Protein 3GWM (pdb70)

Nearest PDB structures (foldseek):
  3gwm-assembly1_A  TM=1.008E+00  e=1.867E-28  Mycolicibacterium smegmatis MC2 155
  3ne3-assembly1_B  TM=9.680E-01  e=8.757E-25  Mycobacterium tuberculosis
  4hc6-assembly1_A  TM=9.261E-01  e=9.312E-22  Mycobacterium tuberculosis H37Rv
  3h7q-assembly1_A  TM=9.761E-01  e=9.903E-19  Mycobacterium tuberculosis
  3hqj-assembly1_A  TM=8.327E-01  e=6.014E-15  Mycobacterium tuberculosis

B-factor: mean 25.94, std 14.24, range [7.07, 106.41]

Sequence (129 aa):
AIVGVGIDLVSIPDFAEQVDRPGTVFAETFTPGERRDAADKSSSAARHLAARWAAKEAVIKAWSSSRFSKRPALPEGIHRDIEVVTDMWGRPKVRLSGEEIAKHLEDVTIHVSLTHEDQTAAAVAIIEEP

InterPro domains:
  IPR002582 Holo-[acyl carrier protein] synthase [MF_00101] (4-129)
  IPR002582 Holo-[acyl carrier protein] synthase [TIGR00516] (2-129)
  IPR004568 Phosphopantetheine-protein transferase domain [TIGR00556] (3-129)
  IPR008278 4'-phosphopantetheinyl transferase domain [PF01648] (5-106)
  IPR037143 4'-phosphopantetheinyl transferase domain superfamily [G3DSA:3.90.470.20] (2-130)
  IPR037143 4'-phosphopantetheinyl transferase domain superfamily [SSF56214] (3-128)

Organism: Mycolicibacterium smegmatis (strain ATCC 700084 / mc(2)155) (NCBI:txid246196)

Solvent-accessible surface area: 7485 Å² total; per-residue (Å²): 85,112,20,6,79,5,120,21,128,16,46,2,41,94,9,5,103,91,0,56,132,135,40,103,54,35,60,50,18,7,74,89,27,55,19,156,86,0,44,76,130,81,27,55,24,0,79,92,15,0,3,34,32,0,0,1,43,0,0,7,96,0,13,48,76,9,142,33,27,154,174,144,75,75,55,150,8,3,33,108,15,0,38,5,34,51,40,198,203,37,141,30,101,40,150,51,53,33,93,9,30,130,113,4,138,120,23,71,27,83,29,63,35,83,62,105,107,112,49,0,19,4,57,0,60,0,69,47,175

CATH classification: 3.90.470.20

Secondary structure (DSSP, 8-state):
-EEEEEEEEEEHHHHHHHHTS--HHHHTTS-HHHHHHHTSTTSHHHHHHHHHHHHHHHHHHHHHTSTT--SSSPPTTHHHHEEEEE-TTS-EEEEE-HHHHHHTTT-EEEEEEEEETTEEEEEEEEE--

Foldseek 3Di:
DWFFKFKFKFFLQVCLCPLQDDDDLSVLADPNVLNVQLVPSVGPSSFLVRQQVQFQVQQVRRCCRGPNNPDNDDDPCSSNQWYWDA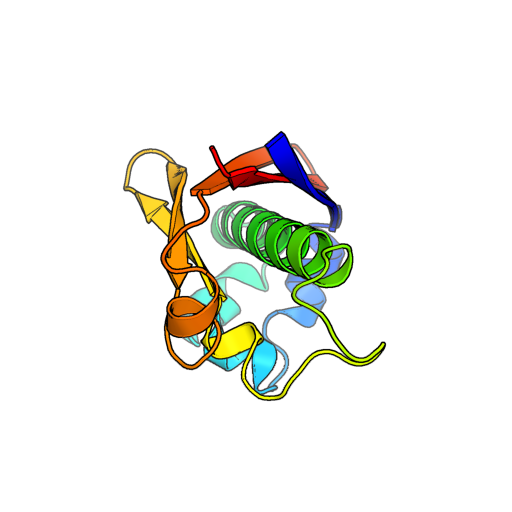DPVSHIDIHGDDPVCVVCVAKDKDKDKDDDDRMIMMMIIIGGD

Structure (mmCIF, N/CA/C/O backbone):
data_3GWM
#
_entry.id   3GWM
#
_cell.length_a   67.450
_cell.length_b   67.450
_cell.length_c   86.060
_cell.angle_alpha   90.000
_cell.angle_beta   90.000
_cell.angle_gamma   120.000
#
_symmetry.space_group_name_H-M   'H 3'
#
loop_
_entity.id
_entity.type
_entity.pdbx_description
1 polymer 'Holo-[acyl-carrier-protein] synthase'
2 non-polymer 'SULFATE ION'
3 water water
#
loop_
_atom_site.group_PDB
_atom_site.id
_atom_site.type_symbol
_atom_site.label_atom_id
_atom_site.label_alt_id
_atom_site.label_comp_id
_atom_site.label_asym_id
_atom_site.label_entity_id
_atom_site.label_seq_id
_atom_site.pdbx_PDB_ins_code
_atom_site.Cartn_x
_atom_site.Cartn_y
_atom_site.Cartn_z
_atom_site.occupancy
_atom_site.B_iso_or_equiv
_atom_site.auth_seq_id
_atom_site.auth_comp_id
_atom_site.auth_asym_id
_atom_site.auth_atom_id
_atom_site.pdbx_PDB_model_num
ATOM 1 N N . ALA A 1 1 ? -2.504 -4.217 20.460 1.00 27.63 2 ALA A N 1
ATOM 2 C CA . ALA A 1 1 ? -1.506 -4.137 19.403 1.00 20.42 2 ALA A CA 1
ATOM 3 C C . ALA A 1 1 ? -2.150 -4.476 18.063 1.00 17.71 2 ALA A C 1
ATOM 4 O O . ALA A 1 1 ? -3.347 -4.726 17.983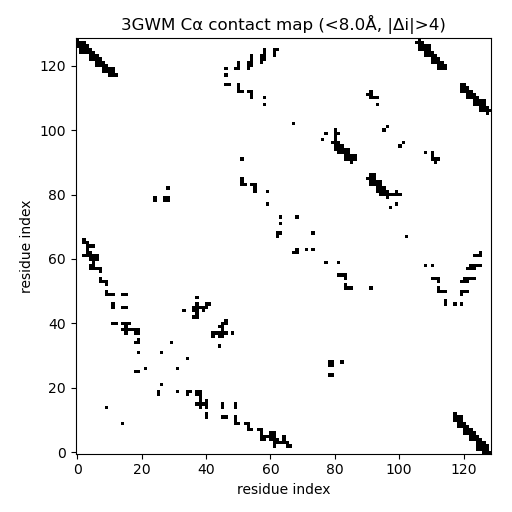 1.00 16.34 2 ALA A O 1
ATOM 10 N N . ILE A 1 2 ? -1.343 -4.507 17.014 1.00 14.36 3 ILE A N 1
ATOM 11 C CA . ILE A 1 2 ? -1.836 -4.903 15.704 1.00 16.36 3 ILE A CA 1
ATOM 12 C C . ILE A 1 2 ? -2.217 -6.383 15.707 1.00 13.69 3 ILE A C 1
ATOM 13 O O . ILE A 1 2 ? -1.500 -7.217 16.250 1.00 17.17 3 ILE A O 1
ATOM 29 N N . VAL A 1 3 ? -3.356 -6.680 15.088 1.00 11.95 4 VAL A N 1
ATOM 30 C CA . VAL A 1 3 ? -3.947 -8.010 15.042 1.00 14.08 4 VAL A CA 1
ATOM 31 C C . VAL A 1 3 ? -3.763 -8.640 13.664 1.00 12.96 4 VAL A C 1
ATOM 32 O O . VAL A 1 3 ? -3.585 -9.851 13.543 1.00 12.98 4 VAL A O 1
ATOM 45 N N . GLY A 1 4 ? -3.831 -7.819 12.622 1.00 12.02 5 GLY A N 1
ATOM 46 C CA . GLY A 1 4 ? -3.624 -8.307 11.268 1.00 12.02 5 GLY A CA 1
ATOM 47 C C . GLY A 1 4 ? -3.427 -7.165 10.292 1.00 12.23 5 GLY A C 1
ATOM 48 O O . GLY A 1 4 ? -3.850 -6.042 10.544 1.00 10.27 5 GLY A O 1
ATOM 52 N N . VAL A 1 5 ? -2.782 -7.449 9.168 1.00 10.90 6 VAL A N 1
ATOM 53 C CA . VAL A 1 5 ? -2.529 -6.416 8.161 1.00 10.83 6 VAL A CA 1
ATOM 54 C C . VAL A 1 5 ? -2.787 -6.997 6.773 1.00 11.05 6 VAL A C 1
ATOM 55 O O . VAL A 1 5 ? -2.462 -8.150 6.509 1.00 12.07 6 VAL A O 1
ATOM 68 N N . GLY A 1 6 ? -3.383 -6.197 5.893 1.00 10.78 7 GLY A N 1
ATOM 69 C CA . GLY A 1 6 ? -3.671 -6.648 4.546 1.00 9.85 7 GLY A CA 1
ATOM 70 C C . GLY A 1 6 ? -3.505 -5.514 3.558 1.00 11.62 7 GLY A C 1
ATOM 71 O O . GLY A 1 6 ? -3.836 -4.375 3.838 1.00 10.65 7 GLY A O 1
ATOM 75 N N . ILE A 1 7 ? -2.978 -5.831 2.386 1.00 9.17 8 ILE A N 1
ATOM 76 C CA . ILE A 1 7 ? -2.917 -4.862 1.304 1.00 9.16 8 ILE A CA 1
ATOM 77 C C . ILE A 1 7 ? -3.456 -5.571 0.078 1.00 9.45 8 ILE A C 1
ATOM 78 O O . ILE A 1 7 ? -3.278 -6.777 -0.057 1.00 11.13 8 ILE A O 1
ATOM 94 N N . ASP A 1 8 ? -4.165 -4.843 -0.776 1.00 9.32 9 ASP A N 1
ATOM 95 C CA . ASP A 1 8 ? -4.724 -5.441 -1.981 1.00 9.90 9 ASP A CA 1
ATOM 96 C C . ASP A 1 8 ? -4.646 -4.458 -3.136 1.00 12.16 9 ASP A C 1
ATOM 97 O O . ASP A 1 8 ? -4.952 -3.261 -2.980 1.00 11.13 9 ASP A O 1
ATOM 106 N N . LEU A 1 9 ? -4.240 -4.990 -4.285 1.00 11.88 10 LEU A N 1
ATOM 107 C CA . LEU A 1 9 ? -4.154 -4.260 -5.534 1.00 13.52 10 LEU A CA 1
ATOM 108 C C . LEU A 1 9 ? -5.165 -4.894 -6.496 1.00 12.87 10 LEU A C 1
ATOM 109 O O . LEU A 1 9 ? -5.256 -6.116 -6.592 1.00 13.50 10 LEU A O 1
ATOM 125 N N . VAL A 1 10 ? -5.927 -4.064 -7.194 1.00 11.83 11 VAL A N 1
ATOM 126 C CA . VAL A 1 10 ? -6.975 -4.547 -8.089 1.00 11.25 11 VAL A CA 1
ATOM 127 C C . VAL A 1 10 ? -6.800 -3.901 -9.460 1.00 13.48 11 VAL A C 1
ATOM 128 O O . VAL A 1 10 ? -6.645 -2.689 -9.566 1.00 12.18 11 VAL A O 1
ATOM 141 N N . SER A 1 11 ? -6.812 -4.718 -10.508 1.00 13.33 12 SER A N 1
ATOM 142 C CA . SER A 1 11 ? -6.840 -4.196 -11.879 1.00 13.68 12 SER A CA 1
ATOM 143 C C . SER A 1 11 ? -8.252 -3.744 -12.204 1.00 12.32 12 SER A C 1
ATOM 144 O O . SER A 1 11 ? -9.169 -4.548 -12.179 1.00 12.08 12 SER A O 1
ATOM 152 N N . ILE A 1 12 ? -8.442 -2.467 -12.517 1.00 12.06 13 ILE A N 1
ATOM 153 C CA . ILE A 1 12 ? -9.789 -1.963 -12.764 1.00 12.95 13 ILE A CA 1
ATOM 154 C C . ILE A 1 12 ? -10.397 -2.604 -14.023 1.00 11.99 13 ILE A C 1
ATOM 155 O O . ILE A 1 12 ? -11.559 -2.993 -14.009 1.00 14.47 13 ILE A O 1
ATOM 171 N N . PRO A 1 13 ? -9.601 -2.757 -15.090 1.00 15.27 14 PRO A N 1
ATOM 172 C CA . PRO A 1 13 ? -10.119 -3.475 -16.270 1.00 16.31 14 PRO A CA 1
ATOM 173 C C . PRO A 1 13 ? -10.480 -4.945 -15.990 1.00 17.06 14 PRO A C 1
ATOM 174 O O . PRO A 1 13 ? -11.506 -5.441 -16.468 1.00 18.22 14 PRO A O 1
ATOM 185 N N . ASP A 1 14 ? -9.643 -5.651 -15.242 1.00 13.35 15 ASP A N 1
ATOM 186 C CA . ASP A 1 14 ? -9.944 -7.044 -14.918 1.00 15.84 15 ASP A CA 1
ATOM 187 C C . ASP A 1 14 ? -11.200 -7.125 -14.054 1.00 16.50 15 ASP A C 1
ATOM 188 O O . ASP A 1 14 ? -12.045 -8.014 -14.228 1.00 16.30 15 ASP A O 1
ATOM 197 N N . PHE A 1 15 ? -11.307 -6.203 -13.103 1.00 12.96 16 PHE A N 1
ATOM 198 C CA . PHE A 1 15 ? -12.452 -6.153 -12.204 1.00 13.35 16 PHE A CA 1
ATOM 199 C C . PHE A 1 15 ? -13.733 -5.949 -13.016 1.00 14.10 16 PHE A C 1
ATOM 200 O O . PHE A 1 15 ? -14.742 -6.630 -12.809 1.00 13.14 16 PHE A O 1
ATOM 217 N N . ALA A 1 16 ? -13.683 -5.021 -13.961 1.00 12.64 17 ALA A N 1
ATOM 218 C CA . ALA A 1 16 ? -14.868 -4.683 -14.738 1.00 16.50 17 ALA A CA 1
ATOM 219 C C . ALA A 1 16 ? -15.340 -5.909 -15.526 1.00 16.35 17 ALA A C 1
ATOM 220 O O . ALA A 1 16 ? -16.538 -6.111 -15.733 1.00 17.22 17 ALA A O 1
ATOM 227 N N . GLU A 1 17 ? -14.391 -6.729 -15.954 1.00 16.16 18 GLU A N 1
ATOM 228 C CA . GLU A 1 17 ? -14.716 -7.922 -16.731 1.00 21.10 18 GLU A CA 1
ATOM 229 C C . GLU A 1 17 ? -15.319 -9.030 -15.857 1.00 21.39 18 GLU A C 1
ATOM 230 O O . GLU A 1 17 ? -16.053 -9.885 -16.351 1.00 23.46 18 GLU A O 1
ATOM 242 N N . GLN A 1 18 ? -15.028 -9.012 -14.560 1.00 15.74 19 GLN A N 1
ATOM 243 C CA . GLN A 1 18 ? -15.491 -10.070 -13.669 1.00 17.02 19 GLN A CA 1
ATOM 244 C C . GLN A 1 18 ? -16.726 -9.694 -12.847 1.00 16.04 19 GLN A C 1
ATOM 245 O O . GLN A 1 18 ? -17.528 -10.557 -12.516 1.00 16.89 19 GLN A O 1
ATOM 259 N N . VAL A 1 19 ? -16.883 -8.406 -12.547 1.00 12.02 20 VAL A N 1
ATOM 260 C CA . VAL A 1 19 ? -17.792 -7.960 -11.496 1.00 14.65 20 VAL A CA 1
ATOM 261 C C . VAL A 1 19 ? -19.258 -8.282 -11.797 1.00 16.24 20 VAL A C 1
ATOM 262 O O . VAL A 1 19 ? -20.029 -8.545 -10.882 1.00 17.19 20 VAL A O 1
ATOM 275 N N . ASP A 1 20 ? -19.640 -8.287 -13.072 1.00 15.62 21 ASP A N 1
ATOM 276 C CA . ASP A 1 20 ? -21.036 -8.552 -13.408 1.00 16.95 21 ASP A CA 1
ATOM 277 C C . ASP A 1 20 ? -21.298 -9.981 -13.895 1.00 20.54 21 ASP A C 1
ATOM 278 O O . ASP A 1 20 ? -22.329 -10.238 -14.512 1.00 23.29 21 ASP A O 1
ATOM 287 N N . ARG A 1 21 ? -20.385 -10.903 -13.629 1.00 15.98 22 ARG A N 1
ATOM 288 C CA . ARG A 1 21 ? -20.642 -12.319 -13.905 1.00 19.12 22 ARG A CA 1
ATOM 289 C C . ARG A 1 21 ? -21.363 -12.908 -12.700 1.00 19.30 22 ARG A C 1
ATOM 290 O O . ARG A 1 21 ? -20.963 -12.669 -11.568 1.00 18.13 22 ARG A O 1
ATOM 311 N N . PRO A 1 22 ? -22.457 -13.647 -12.931 1.00 16.82 23 PRO A N 1
ATOM 312 C CA . PRO A 1 22 ? -23.282 -14.125 -11.809 1.00 18.77 23 PRO A CA 1
ATOM 313 C C . PRO A 1 22 ? -22.507 -14.951 -10.770 1.00 18.88 23 PRO A C 1
ATOM 314 O O . PRO A 1 22 ? -21.720 -15.819 -11.136 1.00 17.12 23 PRO A O 1
ATOM 325 N N . GLY A 1 23 ? -22.723 -14.670 -9.485 1.00 21.22 24 GLY A N 1
ATOM 326 C CA . GLY A 1 23 ? -22.023 -15.382 -8.418 1.00 24.12 24 GLY A CA 1
ATOM 327 C C . GLY A 1 23 ? -22.316 -14.778 -7.056 1.00 29.84 24 GLY A C 1
ATOM 328 O O . GLY A 1 23 ? -22.533 -13.567 -6.952 1.00 25.70 24 GLY A O 1
ATOM 332 N N . THR A 1 24 ? -22.307 -15.606 -6.008 1.00 26.86 25 THR A N 1
ATOM 333 C CA . THR A 1 24 ? -22.792 -15.175 -4.694 1.00 27.09 25 THR A CA 1
ATOM 334 C C . THR A 1 24 ? -21.912 -14.100 -4.055 1.00 30.25 25 THR A C 1
ATOM 335 O O . THR A 1 24 ? -22.430 -13.160 -3.457 1.00 26.66 25 THR A O 1
ATOM 346 N N . VAL A 1 25 ? -20.592 -14.229 -4.177 1.00 27.78 26 VAL A N 1
ATOM 347 C CA . VAL A 1 25 ? -19.691 -13.261 -3.548 1.00 26.57 26 VAL A CA 1
ATOM 348 C C . VAL A 1 25 ? -19.979 -11.834 -4.028 1.00 26.98 26 VAL A C 1
ATOM 349 O O . VAL A 1 25 ? -20.203 -10.948 -3.214 1.00 26.19 26 VAL A O 1
ATOM 362 N N . PHE A 1 26 ? -19.991 -11.607 -5.341 1.00 26.61 27 PHE A N 1
ATOM 363 C CA . PHE A 1 26 ? -20.251 -10.258 -5.854 1.00 26.97 27 PHE A CA 1
ATOM 364 C C . PHE A 1 26 ? -21.691 -9.806 -5.620 1.00 25.70 27 PHE A C 1
ATOM 365 O O . PHE A 1 26 ? -21.942 -8.615 -5.443 1.00 23.82 27 PHE A O 1
ATOM 382 N N . ALA A 1 27 ? -22.633 -10.748 -5.630 1.00 25.26 28 ALA A N 1
ATOM 383 C CA . ALA A 1 27 ? -24.042 -10.429 -5.394 1.00 26.21 28 ALA A CA 1
ATOM 384 C C . ALA A 1 27 ? -24.255 -10.038 -3.940 1.00 27.40 28 ALA A C 1
ATOM 385 O O . ALA A 1 27 ? -25.177 -9.287 -3.617 1.00 27.42 28 ALA A O 1
ATOM 392 N N . GLU A 1 28 ? -23.396 -10.562 -3.069 1.00 26.69 29 GLU A N 1
ATOM 393 C CA . GLU A 1 28 ? -23.449 -10.260 -1.647 1.00 32.32 29 GLU A CA 1
ATOM 394 C C . GLU A 1 28 ? -22.747 -8.944 -1.351 1.00 28.44 29 GLU A C 1
ATOM 395 O O . GLU A 1 28 ? -22.821 -8.442 -0.226 1.00 31.94 29 GLU A O 1
ATOM 407 N N . THR A 1 29 ? -22.058 -8.399 -2.352 1.00 23.51 30 THR A N 1
ATOM 408 C CA . THR A 1 29 ? -21.225 -7.213 -2.153 1.00 21.71 30 THR A CA 1
ATOM 409 C C . THR A 1 29 ? -21.820 -5.967 -2.800 1.00 20.36 30 THR A C 1
ATOM 410 O O . THR A 1 29 ? -21.851 -4.904 -2.192 1.00 21.22 30 THR A O 1
ATOM 421 N N . PHE A 1 30 ? -22.303 -6.106 -4.031 1.00 17.44 31 PHE A N 1
ATOM 422 C CA . PHE A 1 30 ? -22.784 -4.974 -4.805 1.00 17.79 31 PHE A CA 1
ATOM 423 C C . PHE A 1 30 ? -24.160 -5.314 -5.391 1.00 22.19 31 PHE A C 1
ATOM 424 O O . PHE A 1 30 ? -24.521 -6.489 -5.483 1.00 20.47 31 PHE A O 1
ATOM 441 N N . THR A 1 31 ? -24.925 -4.301 -5.784 1.00 18.74 32 THR A N 1
ATOM 442 C CA . THR A 1 31 ? -26.244 -4.544 -6.372 1.00 19.67 32 THR A CA 1
ATOM 443 C C . THR A 1 31 ? -26.115 -4.872 -7.854 1.00 21.05 32 THR A C 1
ATOM 444 O O . THR A 1 31 ? -25.100 -4.563 -8.482 1.00 16.97 32 THR A O 1
ATOM 455 N N . PRO A 1 32 ? -27.153 -5.504 -8.430 1.00 21.23 33 PRO A N 1
ATOM 456 C CA . PRO A 1 32 ? -27.095 -5.781 -9.868 1.00 19.69 33 PRO A CA 1
ATOM 457 C C . PRO A 1 32 ? -26.853 -4.515 -10.693 1.00 17.32 33 PRO A C 1
ATOM 458 O O . PRO A 1 32 ? -26.109 -4.554 -11.662 1.00 18.00 33 PRO A O 1
ATOM 469 N N . GLY A 1 33 ? -27.480 -3.409 -10.308 1.00 17.77 34 GLY A N 1
ATOM 470 C CA . GLY A 1 33 ? -27.302 -2.157 -11.020 1.00 20.99 34 GLY A CA 1
ATOM 471 C C . GLY A 1 33 ? -25.880 -1.629 -10.896 1.00 19.25 34 GLY A C 1
ATOM 472 O O . GLY A 1 33 ? -25.315 -1.128 -11.860 1.00 20.64 34 GLY A O 1
ATOM 476 N N . GLU A 1 34 ? -25.306 -1.739 -9.702 1.00 17.86 35 GLU A N 1
ATOM 477 C CA . GLU A 1 34 ? -23.923 -1.326 -9.473 1.00 18.30 35 GLU A CA 1
ATOM 478 C C . GLU A 1 34 ? -22.965 -2.143 -10.339 1.00 16.59 35 GLU A C 1
ATOM 479 O O . GLU A 1 34 ? -22.008 -1.621 -10.901 1.00 18.09 35 GLU A O 1
ATOM 491 N N . ARG A 1 35 ? -23.234 -3.438 -10.435 1.00 17.69 36 ARG A N 1
ATOM 492 C CA . ARG A 1 35 ? -22.363 -4.337 -11.164 1.00 18.07 36 ARG A CA 1
ATOM 493 C C . ARG A 1 35 ? -22.467 -4.123 -12.671 1.00 17.32 36 ARG A C 1
ATOM 494 O O . ARG A 1 35 ? -21.457 -4.168 -13.364 1.00 15.76 36 ARG A O 1
ATOM 515 N N . ARG A 1 36 ? -23.673 -3.857 -13.176 1.00 18.40 37 ARG A N 1
ATOM 516 C CA . ARG A 1 36 ? -23.836 -3.510 -14.589 1.00 19.12 37 ARG A CA 1
ATOM 517 C C . ARG A 1 36 ? -23.049 -2.257 -14.946 1.00 15.22 37 ARG A C 1
ATOM 518 O O . ARG A 1 36 ? -22.379 -2.194 -15.971 1.00 16.63 37 ARG A O 1
ATOM 539 N N . ASP A 1 37 ? -23.171 -1.243 -14.107 1.00 17.32 38 ASP A N 1
ATOM 540 C CA . ASP A 1 37 ? -22.471 0.016 -14.324 1.00 17.76 38 ASP A CA 1
ATOM 541 C C . ASP A 1 37 ? -20.957 -0.169 -14.311 1.00 16.92 38 ASP A C 1
ATOM 542 O O . ASP A 1 37 ? -20.238 0.412 -15.134 1.00 19.73 38 ASP A O 1
ATOM 551 N N . ALA A 1 38 ? -20.473 -0.987 -13.379 1.00 15.56 39 ALA A N 1
ATOM 552 C CA . ALA A 1 38 ? -19.040 -1.154 -13.185 1.00 14.86 39 ALA A CA 1
ATOM 553 C C . ALA A 1 38 ? -18.427 -2.070 -14.232 1.00 16.59 39 ALA A C 1
ATOM 554 O O . ALA A 1 38 ? -17.209 -2.209 -14.292 1.00 15.30 39 ALA A O 1
ATOM 561 N N . ALA A 1 39 ? -19.260 -2.705 -15.057 1.00 14.88 40 ALA A N 1
ATOM 562 C CA . ALA A 1 39 ? -18.740 -3.606 -16.073 1.00 17.27 40 ALA A CA 1
ATOM 563 C C . ALA A 1 39 ? -18.132 -2.815 -17.227 1.00 21.86 40 ALA A C 1
ATOM 564 O O . ALA A 1 39 ? -17.446 -3.373 -18.091 1.00 21.49 40 ALA A O 1
ATOM 571 N N . ASP A 1 40 ? -18.386 -1.511 -17.232 1.00 18.99 41 ASP A N 1
ATOM 572 C CA . ASP A 1 40 ? -17.759 -0.606 -18.189 1.00 21.93 41 ASP A CA 1
ATOM 573 C C . ASP A 1 40 ? -16.472 -0.066 -17.577 1.00 23.58 41 ASP A C 1
ATOM 574 O O . ASP A 1 40 ? -16.517 0.768 -16.679 1.00 23.31 41 ASP A O 1
ATOM 583 N N . LYS A 1 41 ? -15.332 -0.560 -18.055 1.00 20.34 42 LYS A N 1
ATOM 584 C CA . LYS A 1 41 ? -14.046 -0.309 -17.413 1.00 23.32 42 LYS A CA 1
ATOM 585 C C . LYS A 1 41 ? -13.639 1.162 -17.414 1.00 25.65 42 LYS A C 1
ATOM 586 O O . LYS A 1 41 ? -12.793 1.571 -16.622 1.00 24.07 42 LYS A O 1
ATOM 605 N N . SER A 1 42 ? -14.239 1.953 -18.297 1.00 23.80 43 SER A N 1
ATOM 606 C CA . SER A 1 42 ? -13.910 3.370 -18.404 1.00 25.34 43 SER A CA 1
ATOM 607 C C . SER A 1 42 ? -14.751 4.236 -17.467 1.00 28.34 43 SER A C 1
ATOM 608 O O . SER A 1 42 ? -14.552 5.452 -17.388 1.00 29.60 43 SER A O 1
ATOM 616 N N . SER A 1 43 ? -15.681 3.612 -16.752 1.00 23.41 44 SER A N 1
ATOM 617 C CA . SER A 1 43 ? -16.676 4.356 -15.992 1.00 22.53 44 SER A CA 1
ATOM 618 C C . SER A 1 43 ? -16.208 4.671 -14.574 1.00 26.64 44 SER A C 1
ATOM 619 O O . SER A 1 43 ? -15.355 3.975 -14.009 1.00 22.39 44 SER A O 1
ATOM 627 N N . SER A 1 44 ? -16.780 5.732 -14.015 1.00 23.02 45 SER A N 1
ATOM 628 C CA . SER A 1 44 ? -16.543 6.116 -12.636 1.00 23.96 45 SER A CA 1
ATOM 629 C C . SER A 1 44 ? -16.981 4.984 -11.722 1.00 22.11 45 SER A C 1
ATOM 630 O O . SER A 1 44 ? -16.332 4.698 -10.713 1.00 21.34 45 SER A O 1
ATOM 638 N N . ALA A 1 45 ? -18.077 4.319 -12.087 1.00 19.93 46 ALA A N 1
ATOM 639 C CA . ALA A 1 45 ? -18.569 3.185 -11.316 1.00 19.09 46 ALA A CA 1
ATOM 640 C C . ALA A 1 45 ? -17.504 2.085 -11.211 1.00 18.21 46 ALA A C 1
ATOM 641 O O . ALA A 1 45 ? -17.291 1.516 -10.143 1.00 17.81 46 ALA A O 1
ATOM 648 N N . ALA A 1 46 ? -16.835 1.781 -12.319 1.00 16.05 47 ALA A N 1
ATOM 649 C CA . ALA A 1 46 ? -15.805 0.745 -12.305 1.00 15.69 47 ALA A CA 1
ATOM 650 C C . ALA A 1 46 ? -14.673 1.129 -11.349 1.00 15.67 47 ALA A C 1
ATOM 651 O O . ALA A 1 46 ? -14.222 0.306 -10.550 1.00 14.59 47 ALA A O 1
ATOM 658 N N . ARG A 1 47 ? -14.216 2.375 -11.430 1.00 16.31 48 ARG A N 1
ATOM 659 C CA . ARG A 1 47 ? -13.089 2.829 -10.606 1.00 16.08 48 ARG A CA 1
ATOM 660 C C . ARG A 1 47 ? -13.421 2.805 -9.113 1.00 16.67 48 ARG A C 1
ATOM 661 O O . ARG A 1 47 ? -12.629 2.322 -8.293 1.00 14.76 48 ARG A O 1
ATOM 682 N N . HIS A 1 48 ? -14.600 3.309 -8.764 1.00 15.82 49 HIS A N 1
ATOM 683 C CA . HIS A 1 48 ? -15.007 3.412 -7.375 1.00 17.62 49 HIS A CA 1
ATOM 684 C C . HIS A 1 48 ? -15.384 2.053 -6.770 1.00 17.55 49 HIS A C 1
ATOM 685 O O . HIS A 1 48 ? -15.042 1.762 -5.628 1.00 14.53 49 HIS A O 1
ATOM 699 N N . LEU A 1 49 ? -16.073 1.208 -7.528 1.00 14.63 50 LEU A N 1
ATOM 700 C CA . LEU A 1 49 ? -16.381 -0.125 -7.031 1.00 15.79 50 LEU A CA 1
ATOM 701 C C . LEU A 1 49 ? -15.111 -0.980 -6.910 1.00 12.59 50 LEU A C 1
ATOM 702 O O . LEU A 1 49 ? -15.000 -1.795 -6.003 1.00 11.89 50 LEU A O 1
ATOM 718 N N . ALA A 1 50 ? -14.153 -0.783 -7.810 1.00 11.79 51 ALA A N 1
ATOM 719 C CA . ALA A 1 50 ? -12.895 -1.524 -7.729 1.00 11.75 51 ALA A CA 1
ATOM 720 C C . ALA A 1 50 ? -12.149 -1.177 -6.428 1.00 10.58 51 ALA A C 1
ATOM 721 O O . ALA A 1 50 ? -11.548 -2.046 -5.812 1.00 10.25 51 ALA A O 1
ATOM 728 N N . ALA A 1 51 ? -12.205 0.079 -6.008 1.00 11.83 52 ALA A N 1
ATOM 729 C CA . ALA A 1 51 ? -11.521 0.479 -4.772 1.00 11.12 52 ALA A CA 1
ATOM 730 C C . ALA A 1 51 ? -12.243 -0.082 -3.549 1.00 12.37 52 ALA A C 1
ATOM 731 O O . ALA A 1 51 ? -11.606 -0.481 -2.569 1.00 12.20 52 ALA A O 1
ATOM 738 N N . ARG A 1 52 ? -13.574 -0.123 -3.594 1.00 11.74 53 ARG A N 1
ATOM 739 C CA . ARG A 1 52 ? -14.322 -0.735 -2.503 1.00 10.09 53 ARG A CA 1
ATOM 740 C C . ARG A 1 52 ? -14.010 -2.220 -2.402 1.00 10.80 53 ARG A C 1
ATOM 741 O O . ARG A 1 52 ? -13.938 -2.777 -1.311 1.00 11.25 53 ARG A O 1
ATOM 762 N N . TRP A 1 53 ? -13.827 -2.867 -3.551 1.00 10.72 54 TRP A N 1
ATOM 763 C CA . TRP A 1 53 ? -13.501 -4.279 -3.571 1.00 9.84 54 TRP A CA 1
ATOM 764 C C . TRP A 1 53 ? -12.097 -4.487 -2.988 1.00 11.38 54 TRP A C 1
ATOM 765 O O . TRP A 1 53 ? -11.873 -5.388 -2.180 1.00 10.98 54 TRP A O 1
ATOM 786 N N . ALA A 1 54 ? -11.160 -3.642 -3.396 1.00 10.68 55 ALA A N 1
ATOM 787 C CA . ALA A 1 54 ? -9.796 -3.728 -2.896 1.00 10.31 55 ALA A CA 1
ATOM 788 C C . ALA A 1 54 ? -9.821 -3.609 -1.377 1.00 11.65 55 ALA A C 1
ATOM 789 O O . ALA A 1 54 ? -9.113 -4.332 -0.686 1.00 11.54 55 ALA A O 1
ATOM 796 N N . ALA A 1 55 ? -10.657 -2.710 -0.864 1.00 10.56 56 ALA A N 1
ATOM 797 C CA . ALA A 1 55 ? -10.743 -2.491 0.580 1.00 11.15 56 ALA A CA 1
ATOM 798 C C . ALA A 1 55 ? -11.297 -3.719 1.299 1.00 11.64 56 ALA A C 1
ATOM 799 O O . ALA A 1 55 ? -10.760 -4.136 2.325 1.00 11.66 56 ALA A O 1
ATOM 806 N N . LYS A 1 56 ? -12.375 -4.295 0.763 1.00 10.08 57 LYS A N 1
ATOM 807 C CA . LYS A 1 56 ? -12.964 -5.484 1.346 1.00 11.57 57 LYS A CA 1
ATOM 808 C C . LYS A 1 56 ? -11.958 -6.631 1.326 1.00 11.84 57 LYS A C 1
ATOM 809 O O . LYS A 1 56 ? -11.816 -7.356 2.311 1.00 11.06 57 LYS A O 1
ATOM 828 N N . GLU A 1 57 ? -11.243 -6.779 0.214 1.00 11.21 58 GLU A N 1
ATOM 829 C CA . GLU A 1 57 ? -10.255 -7.850 0.087 1.00 12.39 58 GLU A CA 1
ATOM 830 C C . GLU A 1 57 ? -9.116 -7.640 1.086 1.00 11.83 58 GLU A C 1
ATOM 831 O O . GLU A 1 57 ? -8.610 -8.602 1.676 1.00 13.37 58 GLU A O 1
ATOM 843 N N . ALA A 1 58 ? -8.706 -6.390 1.261 1.00 10.19 59 ALA A N 1
ATOM 844 C CA . ALA A 1 58 ? -7.635 -6.071 2.215 1.00 9.34 59 ALA A CA 1
ATOM 845 C C . ALA A 1 58 ? -8.063 -6.390 3.656 1.00 11.46 59 ALA A C 1
ATOM 846 O O . ALA A 1 58 ? -7.287 -6.947 4.425 1.00 12.10 59 ALA A O 1
ATOM 853 N N . VAL A 1 59 ? -9.298 -6.056 4.019 1.00 10.30 60 VAL A N 1
ATOM 854 C CA . VAL A 1 59 ? -9.810 -6.441 5.341 1.00 9.37 60 VAL A CA 1
ATOM 855 C C . VAL A 1 59 ? -9.835 -7.952 5.515 1.00 11.36 60 VAL A C 1
ATOM 856 O O . VAL A 1 59 ? -9.409 -8.466 6.547 1.00 11.34 60 VAL A O 1
ATOM 869 N N . ILE A 1 60 ? -10.352 -8.671 4.520 1.00 10.24 61 ILE A N 1
ATOM 870 C CA . ILE A 1 60 ? -10.419 -10.128 4.616 1.00 11.45 61 ILE A CA 1
ATOM 871 C C . ILE A 1 60 ? -9.025 -10.735 4.731 1.00 13.25 61 ILE A C 1
ATOM 872 O O . ILE A 1 60 ? -8.814 -11.680 5.491 1.00 14.24 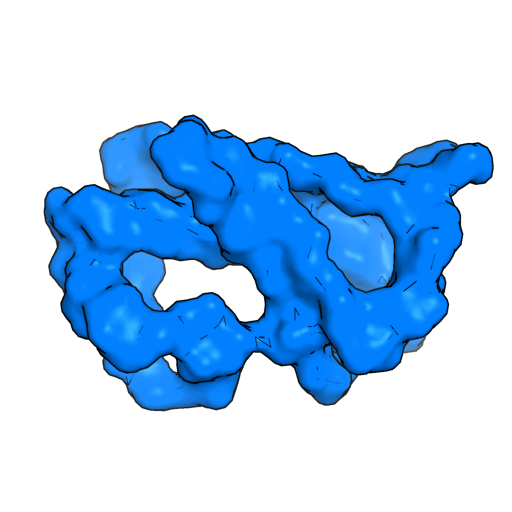61 ILE A O 1
ATOM 888 N N . LYS A 1 61 ? -8.059 -10.175 4.011 1.00 12.96 62 LYS A N 1
ATOM 889 C CA . LYS A 1 61 ? -6.685 -10.666 4.095 1.00 14.32 62 LYS A CA 1
ATOM 890 C C . LYS A 1 61 ? -6.103 -10.403 5.486 1.00 15.02 62 LYS A C 1
ATOM 891 O O . LYS A 1 61 ? -5.418 -11.257 6.063 1.00 16.34 62 LYS A O 1
ATOM 910 N N . ALA A 1 62 ? -6.381 -9.227 6.032 1.00 13.09 63 ALA A N 1
ATOM 911 C CA . ALA A 1 62 ? -5.916 -8.909 7.385 1.00 12.05 63 ALA A CA 1
ATOM 912 C C . ALA A 1 62 ? -6.540 -9.896 8.382 1.00 14.60 63 ALA A C 1
ATOM 913 O O . ALA A 1 62 ? -5.890 -10.343 9.324 1.00 14.72 63 ALA A O 1
ATOM 920 N N . TRP A 1 63 ? -7.803 -10.242 8.161 1.00 11.57 64 TRP A N 1
ATOM 921 C CA . TRP A 1 63 ? -8.499 -11.195 9.030 1.00 12.60 64 TRP A CA 1
ATOM 922 C C . TRP A 1 63 ? -7.924 -12.604 8.874 1.00 16.52 64 TRP A C 1
ATOM 923 O O . TRP A 1 63 ? -7.779 -13.340 9.858 1.00 15.86 64 TRP A O 1
ATOM 944 N N . SER A 1 64 ? -7.588 -12.968 7.639 1.00 15.10 65 SER A N 1
ATOM 945 C CA . SER A 1 64 ? -7.076 -14.305 7.343 1.00 19.12 65 SER A CA 1
ATOM 946 C C . SER A 1 64 ? -5.688 -14.490 7.923 1.00 18.58 65 SER A C 1
ATOM 947 O O . SER A 1 64 ? -5.273 -15.612 8.187 1.00 22.04 65 SER A O 1
ATOM 955 N N . SER A 1 65 ? -4.987 -13.378 8.118 1.00 17.98 66 SER A N 1
ATOM 956 C CA . SER A 1 65 ? -3.630 -13.397 8.649 1.00 24.64 66 SER A CA 1
ATOM 957 C C . SER A 1 65 ? -3.638 -13.410 10.179 1.00 24.91 66 SER A C 1
ATOM 958 O O . SER A 1 65 ? -2.584 -13.560 10.803 1.00 24.06 66 SER A O 1
ATOM 966 N N . SER A 1 66 ? -4.824 -13.268 10.772 1.00 17.12 67 SER A N 1
ATOM 967 C CA . SER A 1 66 ? -4.948 -13.068 12.216 1.00 15.92 67 SER A CA 1
ATOM 968 C C . SER A 1 66 ? -5.279 -14.358 12.957 1.00 17.19 67 SER A C 1
ATOM 969 O O . SER A 1 66 ? -5.589 -15.380 12.359 1.00 18.83 67 SER A O 1
ATOM 977 N N . ARG A 1 67 ? -5.248 -14.287 14.276 1.00 16.47 68 ARG A N 1
ATOM 978 C CA . ARG A 1 67 ? -5.550 -15.450 15.092 1.00 17.41 68 ARG A CA 1
ATOM 979 C C . ARG A 1 67 ? -7.031 -15.825 14.970 1.00 22.88 68 ARG A C 1
ATOM 980 O O . ARG A 1 67 ? -7.438 -16.911 15.372 1.00 24.81 68 ARG A O 1
ATOM 1001 N N . PHE A 1 68 ? -7.840 -14.928 14.417 1.00 20.05 69 PHE A N 1
ATOM 1002 C CA . PHE A 1 68 ? -9.274 -15.182 14.324 1.00 22.63 69 PHE A CA 1
ATOM 1003 C C . PHE A 1 68 ? -9.591 -16.209 13.248 1.00 23.87 69 PHE A C 1
ATOM 1004 O O . PHE A 1 68 ? -10.669 -16.803 13.253 1.00 30.11 69 PHE A O 1
ATOM 1021 N N . SER A 1 69 ? -8.652 -16.424 12.334 1.00 20.75 70 SER A N 1
ATOM 1022 C CA . SER A 1 69 ? -8.818 -17.430 11.294 1.00 27.67 70 SER A CA 1
ATOM 1023 C C . SER A 1 69 ? -8.242 -18.763 11.759 1.00 35.85 70 SER A C 1
ATOM 1024 O O . SER A 1 69 ? -7.037 -18.895 11.984 1.00 32.58 70 SER A O 1
ATOM 1032 N N . LYS A 1 70 ? -9.119 -19.751 11.884 1.00 40.02 71 LYS A N 1
ATOM 1033 C CA . LYS A 1 70 ? -8.752 -21.043 12.443 1.00 48.74 71 LYS A CA 1
ATOM 1034 C C . LYS A 1 70 ? -8.343 -22.046 11.368 1.00 54.67 71 LYS A C 1
ATOM 1035 O O . LYS A 1 70 ? -7.607 -22.993 11.644 1.00 53.41 71 LYS A O 1
ATOM 1054 N N . ARG A 1 71 ? -8.817 -21.833 10.144 1.00 50.29 72 ARG A N 1
ATOM 1055 C CA . ARG A 1 71 ? -8.516 -22.735 9.037 1.00 52.58 72 ARG A CA 1
ATOM 1056 C C . ARG A 1 71 ? -7.972 -21.952 7.851 1.00 53.32 72 ARG A C 1
ATOM 1057 O O . ARG A 1 71 ? -8.228 -20.755 7.727 1.00 45.79 72 ARG A O 1
ATOM 1078 N N . PRO A 1 72 ? -7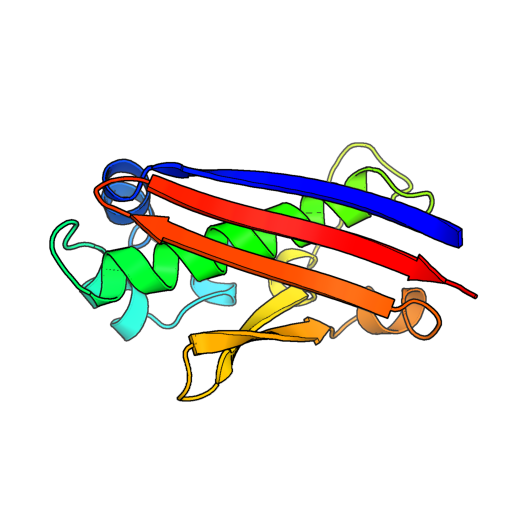.214 -22.626 6.973 1.00 56.67 73 PRO A N 1
ATOM 1079 C CA . PRO A 1 72 ? -6.701 -21.971 5.764 1.00 55.94 73 PRO A CA 1
ATOM 1080 C C . PRO A 1 72 ? -7.830 -21.396 4.913 1.00 49.28 73 PRO A C 1
ATOM 1081 O O . PRO A 1 72 ? -7.734 -20.264 4.440 1.00 48.54 73 PRO A O 1
ATOM 1092 N N . ALA A 1 73 ? -8.895 -22.173 4.739 1.00 46.03 74 ALA A N 1
ATOM 1093 C CA . ALA A 1 73 ? -10.022 -21.762 3.910 1.00 49.64 74 ALA A CA 1
ATOM 1094 C C . ALA A 1 73 ? -10.925 -20.774 4.642 1.00 40.33 74 ALA A C 1
ATOM 1095 O O . ALA A 1 73 ? -11.260 -20.967 5.811 1.00 36.59 74 ALA A O 1
ATOM 1102 N N . LEU A 1 74 ? -11.319 -19.717 3.942 1.00 37.30 75 LEU A N 1
ATOM 1103 C CA . LEU A 1 74 ? -12.217 -18.722 4.509 1.00 34.57 75 LEU A CA 1
ATOM 1104 C C . LEU A 1 74 ? -13.508 -19.374 4.982 1.00 34.72 75 LEU A C 1
ATOM 1105 O O . LEU A 1 74 ? -14.016 -20.291 4.340 1.00 36.49 75 LEU A O 1
ATOM 1121 N N . PRO A 1 75 ? -14.049 -18.895 6.109 1.00 31.42 76 PRO A N 1
ATOM 1122 C CA . PRO A 1 75 ? -15.309 -19.421 6.639 1.00 32.90 76 PRO A CA 1
ATOM 1123 C C . PRO A 1 75 ? -16.511 -19.005 5.799 1.00 41.27 76 PRO A C 1
ATOM 1124 O O . PRO A 1 75 ? -16.518 -17.927 5.203 1.00 30.54 76 PRO A O 1
ATOM 1135 N N . GLU A 1 76 ? -17.512 -19.877 5.752 1.00 39.73 77 GLU A N 1
ATOM 1136 C CA . GLU A 1 76 ? -18.800 -19.560 5.156 1.00 40.57 77 GLU A CA 1
ATOM 1137 C C . GLU A 1 76 ? -19.327 -18.217 5.661 1.00 40.19 77 GLU A C 1
ATOM 1138 O O . GLU A 1 76 ? -19.337 -17.945 6.868 1.00 35.08 77 GLU A O 1
ATOM 1150 N N . GLY A 1 77 ? -19.765 -17.383 4.726 1.00 34.16 78 GLY A N 1
ATOM 1151 C CA . GLY A 1 77 ? -20.419 -16.135 5.061 1.00 35.18 78 GLY A CA 1
ATOM 1152 C C . GLY A 1 77 ? -19.504 -14.927 5.173 1.00 29.57 78 GLY A C 1
ATOM 1153 O O . GLY A 1 77 ? -19.983 -13.818 5.369 1.00 28.72 78 GLY A O 1
ATOM 1157 N N . ILE A 1 78 ? -18.197 -15.112 5.039 1.00 29.18 79 ILE A N 1
ATOM 1158 C CA . ILE A 1 78 ? -17.286 -13.998 5.310 1.00 27.70 79 ILE A CA 1
ATOM 1159 C C . ILE A 1 78 ? -17.489 -12.831 4.333 1.00 25.87 79 ILE A C 1
ATOM 1160 O O . ILE A 1 78 ? -17.276 -11.676 4.687 1.00 23.16 79 ILE A O 1
ATOM 1176 N N . HIS A 1 79 ? -17.918 -13.122 3.111 1.00 24.14 80 HIS A N 1
ATOM 1177 C CA . HIS A 1 79 ? -18.169 -12.056 2.146 1.00 22.19 80 HIS A CA 1
ATOM 1178 C C . HIS A 1 79 ? -19.506 -11.366 2.390 1.00 23.14 80 HIS A C 1
ATOM 1179 O O . HIS A 1 79 ? -19.728 -10.262 1.912 1.00 26.96 80 HIS A O 1
ATOM 1194 N N . ARG A 1 80 ? -20.399 -12.009 3.132 1.00 25.54 81 ARG A N 1
ATOM 1195 C CA . ARG A 1 80 ? -21.618 -11.350 3.578 1.00 27.84 81 ARG A CA 1
ATOM 1196 C C . ARG A 1 80 ? -21.359 -10.588 4.871 1.00 28.70 81 ARG A C 1
ATOM 1197 O O . ARG A 1 80 ? -21.983 -9.564 5.135 1.00 30.45 81 ARG A O 1
ATOM 1218 N N . ASP A 1 81 ? -20.438 -11.105 5.678 1.00 23.03 82 ASP A N 1
ATOM 1219 C CA . ASP A 1 81 ? -20.243 -10.610 7.031 1.00 24.81 82 ASP A CA 1
ATOM 1220 C C . ASP A 1 81 ? -19.292 -9.416 7.071 1.00 24.41 82 ASP A C 1
ATOM 1221 O O . ASP A 1 81 ? -19.205 -8.731 8.080 1.00 22.03 82 ASP A O 1
ATOM 1230 N N . ILE A 1 82 ? -18.582 -9.176 5.972 1.00 21.33 83 ILE A N 1
ATOM 1231 C CA . ILE A 1 82 ? -17.663 -8.047 5.889 1.00 20.84 83 ILE A CA 1
ATOM 1232 C C . ILE A 1 82 ? -17.981 -7.209 4.657 1.00 23.48 83 ILE A C 1
ATOM 1233 O O . ILE A 1 82 ? -17.904 -7.688 3.523 1.00 25.21 83 ILE A O 1
ATOM 1249 N N . GLU A 1 83 ? -18.349 -5.955 4.881 1.00 18.07 84 GLU A N 1
ATOM 1250 C CA . GLU A 1 83 ? -18.643 -5.042 3.796 1.00 20.14 84 GLU A CA 1
ATOM 1251 C C . GLU A 1 83 ? -17.870 -3.743 4.004 1.00 21.35 84 GLU A C 1
ATOM 1252 O O . GLU A 1 83 ? -17.633 -3.324 5.140 1.00 18.12 84 GLU A O 1
ATOM 1264 N N . VAL A 1 84 ? -17.463 -3.119 2.907 1.00 14.53 85 VAL A N 1
ATOM 1265 C CA . VAL A 1 84 ? -16.846 -1.805 2.967 1.00 15.89 85 VAL A CA 1
ATOM 1266 C C . VAL A 1 84 ? -17.608 -0.879 2.042 1.00 18.36 85 VAL A C 1
ATOM 1267 O O . VAL A 1 84 ? -17.658 -1.098 0.827 1.00 17.08 85 VAL A O 1
ATOM 1280 N N . VAL A 1 85 ? -18.217 0.146 2.625 1.00 17.71 86 VAL A N 1
ATOM 1281 C CA . VAL A 1 85 ? -18.938 1.144 1.849 1.00 17.86 86 VAL A CA 1
ATOM 1282 C C . VAL A 1 85 ? -18.200 2.471 1.925 1.00 19.83 86 VAL A C 1
ATOM 1283 O O . VAL A 1 85 ? -17.232 2.605 2.664 1.00 18.62 86 VAL A O 1
ATOM 1296 N N . THR A 1 86 ? -18.634 3.445 1.134 1.00 18.01 87 THR A N 1
ATOM 1297 C CA . THR A 1 86 ? -18.065 4.779 1.200 1.00 21.40 87 THR A CA 1
ATOM 1298 C C . THR A 1 86 ? -19.204 5.751 1.483 1.00 27.94 87 THR A C 1
ATOM 1299 O O . THR A 1 86 ? -20.330 5.519 1.051 1.00 26.96 87 THR A O 1
ATOM 1310 N N . ASP A 1 87 ? -18.930 6.810 2.238 1.00 36.63 88 ASP A N 1
ATOM 1311 C CA . ASP A 1 87 ? -19.927 7.859 2.432 1.00 41.82 88 ASP A CA 1
ATOM 1312 C C . ASP A 1 87 ? -19.902 8.756 1.203 1.00 39.47 88 ASP A C 1
ATOM 1313 O O . ASP A 1 87 ? -19.163 8.486 0.259 1.00 41.68 88 ASP A O 1
ATOM 1322 N N . MET A 1 88 ? -20.698 9.818 1.197 1.00 50.83 89 MET A N 1
ATOM 1323 C CA . MET A 1 88 ? -20.798 10.645 -0.002 1.00 54.97 89 MET A CA 1
ATOM 1324 C C . MET A 1 88 ? -19.512 11.430 -0.271 1.00 55.06 89 MET A C 1
ATOM 1325 O O . MET A 1 88 ? -19.432 12.182 -1.241 1.00 61.86 89 MET A O 1
ATOM 1339 N N . TRP A 1 89 ? -18.505 11.239 0.577 1.00 53.17 90 TRP A N 1
ATOM 1340 C CA . TRP A 1 89 ? -17.211 11.898 0.405 1.00 52.22 90 TRP A CA 1
ATOM 1341 C C . TRP A 1 89 ? -16.115 10.938 -0.064 1.00 51.22 90 TRP A C 1
ATOM 1342 O O . TRP A 1 89 ? -14.950 11.322 -0.169 1.00 52.10 90 TRP A O 1
ATOM 1363 N N . GLY A 1 90 ? -16.487 9.692 -0.342 1.00 41.48 91 GLY A N 1
ATOM 1364 C CA . GLY A 1 90 ? -15.533 8.692 -0.793 1.00 35.97 91 GLY A CA 1
ATOM 1365 C C . GLY A 1 90 ? -14.781 7.990 0.333 1.00 29.84 91 GLY A C 1
ATOM 1366 O O . GLY A 1 90 ? -13.971 7.103 0.072 1.00 35.21 91 GLY A O 1
ATOM 1370 N N . ARG A 1 91 ? -15.048 8.380 1.576 1.00 31.61 92 ARG A N 1
ATOM 1371 C CA . ARG A 1 91 ? -14.359 7.804 2.734 1.00 34.02 92 ARG A CA 1
ATOM 1372 C C . ARG A 1 91 ? -14.942 6.442 3.113 1.00 25.34 92 ARG A C 1
ATOM 1373 O O . ARG A 1 91 ? -16.154 6.310 3.274 1.00 23.51 92 ARG A O 1
ATOM 1394 N N . PRO A 1 92 ? -14.073 5.425 3.269 1.00 22.68 93 PRO A N 1
ATOM 1395 C CA . PRO A 1 92 ? -14.531 4.056 3.536 1.00 19.92 93 PRO A CA 1
ATOM 1396 C C . PRO A 1 92 ? -15.016 3.831 4.968 1.00 19.40 93 PRO A C 1
ATOM 1397 O O . PRO A 1 92 ? -14.455 4.393 5.907 1.00 20.50 93 PRO A O 1
ATOM 1408 N N . LYS A 1 93 ? -16.025 2.979 5.111 1.00 18.84 94 LYS A N 1
ATOM 1409 C CA . LYS A 1 93 ? -16.536 2.554 6.413 1.00 20.07 94 LYS A CA 1
ATOM 1410 C C . LYS A 1 93 ? -16.681 1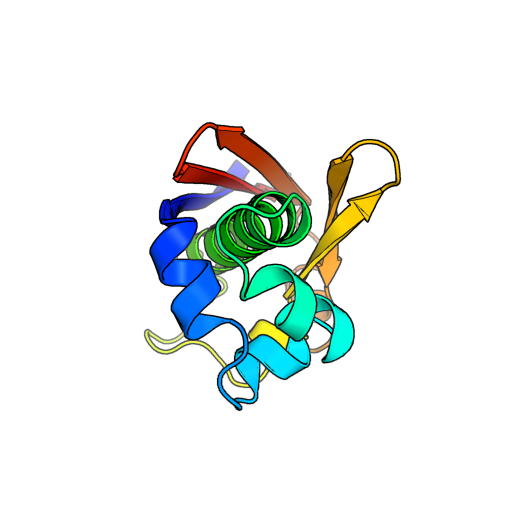.051 6.384 1.00 18.06 94 LYS A C 1
ATOM 1411 O O . LYS A 1 93 ? -17.200 0.501 5.413 1.00 19.89 94 LYS A O 1
ATOM 1430 N N . VAL A 1 94 ? -16.236 0.385 7.445 1.00 14.99 95 VAL A N 1
ATOM 1431 C CA . VAL A 1 94 ? -16.362 -1.064 7.539 1.00 16.53 95 VAL A CA 1
ATOM 1432 C C . VAL A 1 94 ? -17.628 -1.417 8.311 1.00 16.87 95 VAL A C 1
ATOM 1433 O O . VAL A 1 94 ? -17.891 -0.870 9.379 1.00 16.92 95 VAL A O 1
ATOM 1446 N N . ARG A 1 95 ? -18.415 -2.325 7.753 1.00 17.03 96 ARG A N 1
ATOM 1447 C CA . ARG A 1 95 ? -19.596 -2.836 8.428 1.00 19.38 96 ARG A CA 1
ATOM 1448 C C . ARG A 1 95 ? -19.469 -4.342 8.548 1.00 19.90 96 ARG A C 1
ATOM 1449 O O . ARG A 1 95 ? -19.216 -5.033 7.554 1.00 19.42 96 ARG A O 1
ATOM 1470 N N . LEU A 1 96 ? -19.613 -4.835 9.777 1.00 16.05 97 LEU A N 1
ATOM 1471 C CA . LEU A 1 96 ? -19.556 -6.257 10.058 1.00 18.54 97 LEU A CA 1
ATOM 1472 C C . LEU A 1 96 ? -20.940 -6.768 10.443 1.00 26.08 97 LEU A C 1
ATOM 1473 O O . LEU A 1 96 ? -21.768 -6.033 10.988 1.00 21.85 97 LEU A O 1
ATOM 1489 N N . SER A 1 97 ? -21.181 -8.038 10.162 1.00 23.84 98 SER A N 1
ATOM 1490 C CA . SER A 1 97 ? -22.412 -8.686 10.577 1.00 27.76 98 SER A CA 1
ATOM 1491 C C . SER A 1 97 ? -22.105 -10.153 10.826 1.00 30.02 98 SER A C 1
ATOM 1492 O O . SER A 1 97 ? -20.958 -10.575 10.704 1.00 24.86 98 SER A O 1
ATOM 1500 N N . GLY A 1 98 ? -23.126 -10.922 11.194 1.00 34.44 99 GLY A N 1
ATOM 1501 C CA . GLY A 1 98 ? -22.971 -12.350 11.404 1.00 30.99 99 GLY A CA 1
ATOM 1502 C C . GLY A 1 98 ? -21.917 -12.709 12.434 1.00 30.73 99 GLY A C 1
ATOM 1503 O O . GLY A 1 98 ? -21.687 -11.968 13.386 1.00 28.98 99 GLY A O 1
ATOM 1507 N N . GLU A 1 99 ? -21.269 -13.853 12.228 1.00 28.45 100 GLU A N 1
ATOM 1508 C CA A GLU A 1 99 ? -20.279 -14.350 13.174 0.56 28.91 100 GLU A CA 1
ATOM 1509 C CA B GLU A 1 99 ? -20.264 -14.365 13.154 0.44 28.73 100 GLU A CA 1
ATOM 1510 C C . GLU A 1 99 ? -19.054 -13.443 13.246 1.00 26.95 100 GLU A C 1
ATOM 1511 O O . GLU A 1 99 ? -18.452 -13.296 14.307 1.00 24.68 100 GLU A O 1
ATOM 1534 N N . ILE A 1 100 ? -18.690 -12.828 12.124 1.00 25.22 101 ILE A N 1
ATOM 1535 C CA . ILE A 1 100 ? -17.528 -11.954 12.117 1.00 25.01 101 ILE A CA 1
ATOM 1536 C C . ILE A 1 100 ? -17.748 -10.811 13.093 1.00 20.71 101 ILE A C 1
ATOM 1537 O O . ILE A 1 100 ? -16.877 -10.524 13.904 1.00 19.63 101 ILE A O 1
ATOM 1553 N N . ALA A 1 101 ? -18.909 -10.164 13.018 1.00 21.15 102 ALA A N 1
ATOM 1554 C CA . ALA A 1 101 ? -19.220 -9.067 13.934 1.00 22.72 102 ALA A CA 1
ATOM 1555 C C . ALA A 1 101 ? -19.097 -9.535 15.389 1.00 24.77 102 ALA A C 1
ATOM 1556 O O . ALA A 1 101 ? -18.532 -8.837 16.234 1.00 20.92 102 ALA A O 1
ATOM 1563 N N . LYS A 1 102 ? -19.616 -10.725 15.675 1.00 22.09 103 LYS A N 1
ATOM 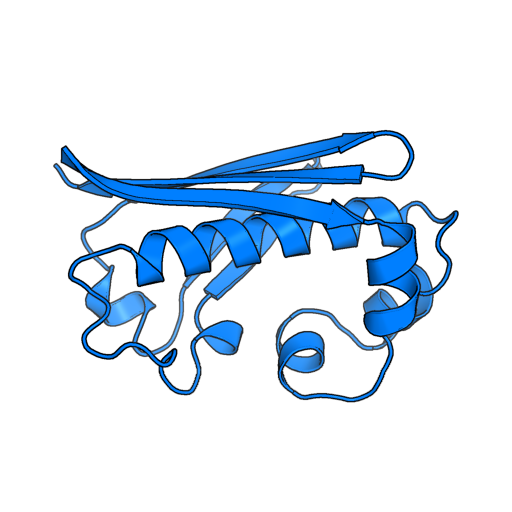1564 C CA . LYS A 1 102 ? -19.544 -11.280 17.029 1.00 27.74 103 LYS A CA 1
ATOM 1565 C C . LYS A 1 102 ? -18.107 -11.428 17.526 1.00 24.12 103 LYS A C 1
ATOM 1566 O O . LYS A 1 102 ? -17.773 -10.996 18.633 1.00 25.92 103 LYS A O 1
ATOM 1585 N N . HIS A 1 103 ? -17.252 -12.025 16.703 1.00 23.39 104 HIS A N 1
ATOM 1586 C CA . HIS A 1 103 ? -15.897 -12.346 17.126 1.00 23.69 104 HIS A CA 1
ATOM 1587 C C . HIS A 1 103 ? -14.976 -11.132 17.151 1.00 22.19 104 HIS A C 1
ATOM 1588 O O . HIS A 1 103 ? -13.971 -11.138 17.858 1.00 22.74 104 HIS A O 1
ATOM 1602 N N . LEU A 1 104 ? -15.325 -10.092 16.396 1.00 18.72 105 LEU A N 1
ATOM 1603 C CA . LEU A 1 104 ? -14.473 -8.908 16.294 1.00 19.51 105 LEU A CA 1
ATOM 1604 C C . LEU A 1 104 ? -15.041 -7.712 17.065 1.00 19.80 105 LEU A C 1
ATOM 1605 O O . LEU A 1 104 ? -14.629 -6.574 16.842 1.00 19.20 105 LEU A O 1
ATOM 1621 N N . GLU A 1 105 ? -15.974 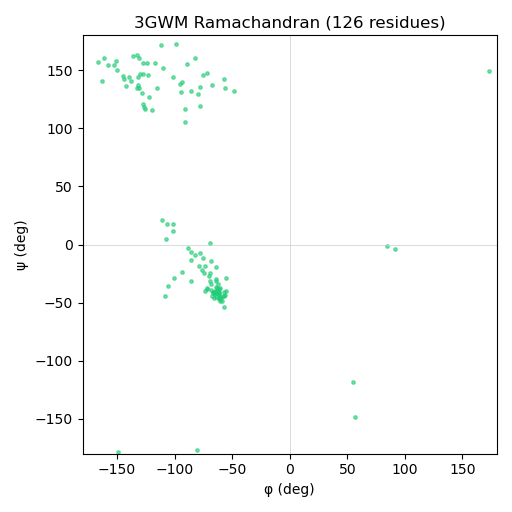-7.970 17.974 1.00 17.82 106 GLU A N 1
ATOM 1622 C CA . GLU A 1 105 ? -16.612 -6.905 18.743 1.00 21.46 106 GLU A CA 1
ATOM 1623 C C . GLU A 1 105 ? -15.598 -6.030 19.487 1.00 22.38 106 GLU A C 1
ATOM 1624 O O . GLU A 1 105 ? -15.841 -4.847 19.717 1.00 21.77 106 GLU A O 1
ATOM 1636 N N . ASP A 1 106 ? -14.459 -6.605 19.856 1.00 19.59 107 ASP A N 1
ATOM 1637 C CA . ASP A 1 106 ? -13.459 -5.876 20.629 1.00 19.02 107 ASP A CA 1
ATOM 1638 C C . ASP A 1 106 ? -12.173 -5.552 19.858 1.00 19.82 107 ASP A C 1
ATOM 1639 O O . ASP A 1 106 ? -11.136 -5.282 20.467 1.00 17.64 107 ASP A O 1
ATOM 1648 N N . VAL A 1 107 ? -12.228 -5.557 18.529 1.00 17.81 108 VAL A N 1
ATOM 1649 C CA . VAL A 1 107 ? -11.092 -5.039 17.754 1.00 16.73 108 VAL A CA 1
ATOM 1650 C C . VAL A 1 107 ? -11.544 -3.929 16.812 1.00 15.23 108 VAL A C 1
ATOM 1651 O O . VAL A 1 107 ? -12.712 -3.856 16.453 1.00 14.67 108 VAL A O 1
ATOM 1664 N N . THR A 1 108 ? -10.598 -3.069 16.439 1.00 13.14 109 THR A N 1
ATOM 1665 C CA . THR A 1 108 ? -10.832 -1.969 15.511 1.00 14.13 109 THR A CA 1
ATOM 1666 C C . THR A 1 108 ? -10.290 -2.360 14.144 1.00 13.04 109 THR A C 1
ATOM 1667 O O . THR A 1 108 ? -9.271 -3.030 14.063 1.00 13.31 109 THR A O 1
ATOM 1678 N N . ILE A 1 109 ? -10.964 -1.941 13.079 1.00 11.69 110 ILE A N 1
ATOM 1679 C CA . ILE A 1 109 ? -10.452 -2.170 11.725 1.00 10.27 110 ILE A CA 1
ATOM 1680 C C . ILE A 1 109 ? -10.237 -0.833 11.025 1.00 12.29 110 ILE A C 1
ATOM 1681 O O . ILE A 1 109 ? -11.190 -0.097 10.774 1.00 15.46 110 ILE A O 1
ATOM 1697 N N . HIS A 1 110 ? -8.985 -0.523 10.709 1.00 10.74 111 HIS A N 1
ATOM 1698 C CA . HIS A 1 110 ? -8.652 0.695 9.978 1.00 10.04 111 HIS A CA 1
ATOM 1699 C C . HIS A 1 110 ? -8.554 0.363 8.509 1.00 11.73 111 HIS A C 1
ATOM 1700 O O . HIS A 1 110 ? -7.981 -0.658 8.153 1.00 11.54 111 HIS A O 1
ATOM 1714 N N . VAL A 1 111 ? -9.084 1.216 7.640 1.00 10.80 112 VAL A N 1
ATOM 1715 C CA . VAL A 1 111 ? -8.982 0.925 6.219 1.00 11.28 112 VAL A CA 1
ATOM 1716 C C . VAL A 1 111 ? -8.803 2.206 5.427 1.00 11.87 112 VAL A C 1
ATOM 1717 O O . VAL A 1 111 ? -9.303 3.253 5.820 1.00 11.50 112 VAL A O 1
ATOM 1730 N N . SER A 1 112 ? -8.028 2.133 4.342 1.00 9.18 113 SER A N 1
ATOM 1731 C CA . SER A 1 112 ? -7.879 3.276 3.438 1.00 9.93 113 SER A CA 1
ATOM 1732 C C . SER A 1 112 ? -7.879 2.727 2.027 1.00 10.20 113 SER A C 1
ATOM 1733 O O . SER A 1 112 ? -7.383 1.627 1.796 1.00 8.94 113 SER A O 1
ATOM 1741 N N . LEU A 1 113 ? -8.463 3.468 1.092 1.00 9.74 114 LEU A N 1
ATOM 1742 C CA . LEU A 1 113 ? -8.486 3.020 -0.291 1.00 9.24 114 LEU A CA 1
ATOM 1743 C C . LEU A 1 113 ? -8.065 4.142 -1.236 1.00 12.07 114 LEU A C 1
ATOM 1744 O O . LEU A 1 113 ? -8.049 5.311 -0.867 1.00 12.69 114 LEU A O 1
ATOM 1760 N N . THR A 1 114 ? -7.711 3.774 -2.459 1.00 11.18 115 THR A N 1
ATOM 1761 C CA . THR A 1 114 ? -7.202 4.750 -3.402 1.00 12.80 115 THR A CA 1
ATOM 1762 C C . THR A 1 114 ? -7.319 4.177 -4.799 1.00 13.23 115 THR A C 1
ATOM 1763 O O . THR A 1 114 ? -7.443 2.969 -4.966 1.00 11.10 115 THR A O 1
ATOM 1774 N N . HIS A 1 115 ? -7.287 5.036 -5.814 1.00 12.27 116 HIS A N 1
ATOM 1775 C CA . HIS A 1 115 ? -7.242 4.534 -7.175 1.00 15.08 116 HIS A CA 1
ATOM 1776 C C . HIS A 1 115 ? -6.677 5.566 -8.131 1.00 16.67 116 HIS A C 1
ATOM 1777 O O . HIS A 1 115 ? -6.731 6.765 -7.865 1.00 18.41 116 HIS A O 1
ATOM 1791 N N . GLU A 1 116 ? -6.113 5.085 -9.230 1.00 15.05 117 GLU A N 1
ATOM 1792 C CA . GLU A 1 116 ? -5.700 5.961 -10.323 1.00 20.08 117 GLU A CA 1
ATOM 1793 C C . GLU A 1 116 ? -5.479 5.150 -11.575 1.00 21.88 117 GLU A C 1
ATOM 1794 O O . GLU A 1 116 ? -4.925 4.039 -11.528 1.00 19.26 117 GLU A O 1
ATOM 1806 N N . ASP A 1 117 ? -5.895 5.731 -12.697 1.00 18.97 118 ASP A N 1
ATOM 1807 C CA . ASP A 1 117 ? -5.731 5.091 -13.982 1.00 25.32 118 ASP A CA 1
ATOM 1808 C C . ASP A 1 117 ? -6.380 3.721 -13.911 1.00 19.47 118 ASP A C 1
ATOM 1809 O O . ASP A 1 117 ? -7.576 3.642 -13.680 1.00 18.78 118 ASP A O 1
ATOM 1818 N N . GLN A 1 118 ? -5.605 2.659 -14.099 1.00 18.57 119 GLN A N 1
ATOM 1819 C CA . GLN A 1 118 ? -6.166 1.314 -14.218 1.00 19.99 119 GLN A CA 1
ATOM 1820 C C . GLN A 1 118 ? -6.034 0.496 -12.942 1.00 14.75 119 GLN A C 1
ATOM 1821 O O . GLN A 1 118 ? -6.263 -0.717 -12.955 1.00 13.57 119 GLN A O 1
ATOM 1835 N N . THR A 1 119 ? -5.670 1.142 -11.840 1.00 13.98 120 THR A N 1
ATOM 1836 C CA . THR A 1 119 ? -5.336 0.408 -10.620 1.00 12.62 120 THR A CA 1
ATOM 1837 C C . THR A 1 119 ? -6.059 0.976 -9.395 1.00 12.43 120 THR A C 1
ATOM 1838 O O . THR A 1 119 ? -6.120 2.187 -9.207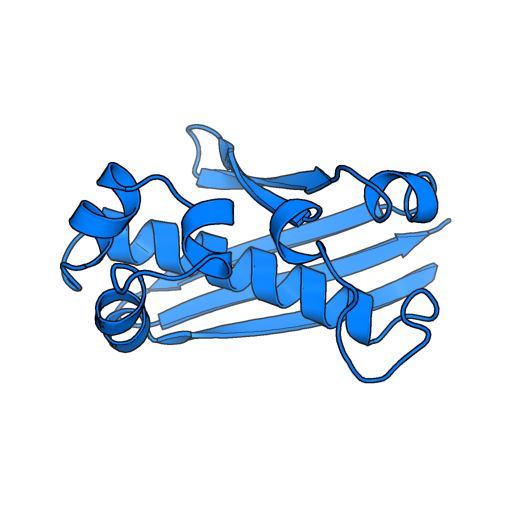 1.00 13.68 120 THR A O 1
ATOM 1849 N N . ALA A 1 120 ? -6.622 0.093 -8.575 1.00 12.01 121 ALA A N 1
ATOM 1850 C CA . ALA A 1 120 ? -7.137 0.497 -7.265 1.00 10.64 121 ALA A CA 1
ATOM 1851 C C . ALA A 1 120 ? -6.350 -0.238 -6.191 1.00 10.96 121 ALA A C 1
ATOM 1852 O O . ALA A 1 120 ? -5.766 -1.293 -6.451 1.00 9.29 121 ALA A O 1
ATOM 1859 N N . ALA A 1 121 ? -6.310 0.316 -4.981 1.00 9.27 122 ALA A N 1
ATOM 1860 C CA . ALA A 1 121 ? -5.566 -0.332 -3.902 1.00 10.81 122 ALA A CA 1
ATOM 1861 C C . ALA A 1 121 ? -6.189 -0.001 -2.562 1.00 9.41 122 ALA A C 1
ATOM 1862 O O . ALA A 1 121 ? -6.885 0.988 -2.428 1.00 9.37 122 ALA A O 1
ATOM 1869 N N . ALA A 1 122 ? -5.930 -0.838 -1.562 1.00 7.91 123 ALA A N 1
ATOM 1870 C CA . ALA A 1 122 ? -6.401 -0.536 -0.219 1.00 9.23 123 ALA A CA 1
ATOM 1871 C C . ALA A 1 122 ? -5.479 -1.183 0.783 1.00 10.57 123 ALA A C 1
ATOM 1872 O O . ALA A 1 122 ? -4.816 -2.171 0.467 1.00 7.07 123 ALA A O 1
ATOM 1879 N N . VAL A 1 123 ? -5.429 -0.620 1.989 1.00 7.26 124 VAL A N 1
ATOM 1880 C CA . VAL A 1 123 ? -4.740 -1.282 3.082 1.00 8.65 124 VAL A CA 1
ATOM 1881 C C . VAL A 1 123 ? -5.698 -1.366 4.266 1.00 8.63 124 VAL A C 1
ATOM 1882 O O . VAL A 1 123 ? -6.543 -0.491 4.460 1.00 9.53 124 VAL A O 1
ATOM 1895 N N . ALA A 1 124 ? -5.589 -2.437 5.042 1.00 7.98 125 ALA A N 1
ATOM 1896 C CA . ALA A 1 124 ? -6.406 -2.595 6.231 1.00 10.02 125 ALA A CA 1
ATOM 1897 C C . ALA A 1 124 ? -5.498 -3.003 7.379 1.00 10.84 125 ALA A C 1
ATOM 1898 O O . ALA A 1 124 ? -4.602 -3.829 7.214 1.00 9.50 125 ALA A O 1
ATOM 1905 N N . ILE A 1 125 ? -5.725 -2.413 8.544 1.00 9.99 126 ILE A N 1
ATOM 1906 C CA . ILE A 1 125 ? -5.016 -2.841 9.748 1.00 10.24 126 ILE A CA 1
ATOM 1907 C C . ILE A 1 125 ? -6.034 -3.132 10.841 1.00 10.62 126 ILE A C 1
ATOM 1908 O O . ILE A 1 125 ? -6.817 -2.261 11.201 1.00 11.33 126 ILE A O 1
ATOM 1924 N N . ILE A 1 126 ? -6.039 -4.361 11.350 1.00 7.92 127 ILE A N 1
ATOM 1925 C CA . ILE A 1 126 ? -6.888 -4.711 12.488 1.00 10.78 127 ILE A CA 1
ATOM 1926 C C . ILE A 1 126 ? -6.040 -4.529 13.743 1.00 13.36 127 ILE A C 1
ATOM 1927 O O . ILE A 1 126 ? -4.852 -4.830 13.746 1.00 11.92 127 ILE A O 1
ATOM 1943 N N . GLU A 1 127 ? -6.640 -3.994 14.799 1.00 9.41 128 GLU A N 1
ATOM 1944 C CA . GLU A 1 127 ? -5.862 -3.578 15.961 1.00 12.67 128 GLU A CA 1
ATOM 1945 C C . GLU A 1 127 ? -6.723 -3.727 17.200 1.00 15.86 128 GLU A C 1
ATOM 1946 O O . GLU A 1 127 ? -7.932 -3.601 17.119 1.00 15.90 128 GLU A O 1
ATOM 1958 N N . GLU A 1 128 ? -6.099 -4.000 18.341 1.00 16.19 129 GLU A N 1
ATOM 1959 C CA . GLU A 1 128 ? -6.822 -4.083 19.607 1.00 18.33 129 GLU A CA 1
ATOM 1960 C C . GLU A 1 128 ? -6.023 -3.344 20.673 1.00 22.57 129 GLU A C 1
ATOM 1961 O O . GLU A 1 128 ? -4.834 -3.086 20.498 1.00 20.48 129 GLU A O 1
ATOM 1973 N N . PRO A 1 129 ? -6.671 -2.988 21.790 1.00 24.90 130 PRO A N 1
ATOM 1974 C CA . PRO A 1 129 ? -5.912 -2.266 22.820 1.00 30.59 130 PRO A CA 1
ATOM 1975 C C . PRO A 1 129 ? -4.722 -3.068 23.344 1.00 31.84 130 PRO A C 1
ATOM 1976 O O . PRO A 1 129 ? -4.726 -4.300 23.365 1.00 34.05 130 PRO A O 1
#

Radius of gyration: 14.28 Å; Cα contacts (8 Å, |Δi|>4): 257; chains: 1; bounding box: 26×35×41 Å